Protein AF-A0A419KYU6-F1 (afdb_monomer)

Radius of gyration: 33.87 Å; Cα contacts (8 Å, |Δi|>4): 63; chains: 1; bounding box: 47×38×118 Å

Foldseek 3Di:
DDDPPDPPPPPPDPPDPPPPVVNVVVVVVVVVVVVVVVVVVVVVVLVVLLVVLVVLQVQLQVLLVVLVVCVVVVPLPPDDPVSVVVSVVSNVSSVVSNVSSVVSNVVSPPPD

Structure (mmCIF, N/CA/C/O backbone):
data_AF-A0A419KYU6-F1
#
_entry.id   AF-A0A419KYU6-F1
#
loop_
_atom_site.group_PDB
_atom_site.id
_atom_site.type_symbol
_atom_site.label_atom_id
_atom_site.label_alt_id
_atom_site.label_comp_id
_atom_site.label_asym_id
_atom_site.label_entity_id
_atom_site.label_seq_id
_atom_site.pdbx_PDB_ins_code
_atom_site.Cartn_x
_atom_site.Cartn_y
_atom_site.Cartn_z
_atom_site.occupancy
_atom_site.B_iso_or_equiv
_atom_site.auth_seq_id
_atom_site.auth_comp_id
_atom_site.auth_asym_id
_atom_site.auth_atom_id
_atom_site.pdbx_PDB_model_num
ATOM 1 N N . MET A 1 1 ? -21.701 23.442 93.998 1.00 43.03 1 MET A N 1
ATOM 2 C CA . MET A 1 1 ? -22.816 23.389 93.031 1.00 43.03 1 MET A CA 1
ATOM 3 C C . MET A 1 1 ? -22.304 24.028 91.754 1.00 43.03 1 MET A C 1
ATOM 5 O O . MET A 1 1 ? -21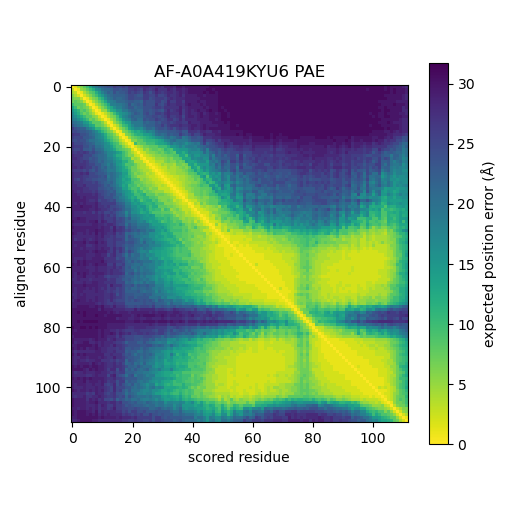.962 25.200 91.796 1.00 43.03 1 MET A O 1
ATOM 9 N N . GLY A 1 2 ? -22.121 23.244 90.695 1.00 41.09 2 GLY A N 1
ATOM 10 C CA . GLY A 1 2 ? -21.511 23.702 89.446 1.00 41.09 2 GLY A CA 1
ATOM 11 C C . GLY A 1 2 ? -20.831 22.544 88.728 1.00 41.09 2 GLY A C 1
ATOM 12 O O . GLY A 1 2 ? -19.611 22.474 88.704 1.00 41.09 2 GLY A O 1
ATOM 13 N N . GLU A 1 3 ? -21.618 21.587 88.235 1.00 40.22 3 GLU A N 1
ATOM 14 C CA . GLU A 1 3 ? -21.112 20.581 87.299 1.00 40.22 3 GLU A CA 1
ATOM 15 C C . GLU A 1 3 ? -21.060 21.216 85.908 1.00 40.22 3 GLU A C 1
ATOM 17 O O . GLU A 1 3 ? -22.094 21.510 85.305 1.00 40.22 3 GLU A O 1
ATOM 22 N N . GLU A 1 4 ? -19.849 21.455 85.412 1.00 46.66 4 GLU A N 1
ATOM 23 C CA . GLU A 1 4 ? -19.607 21.823 84.020 1.00 46.66 4 GLU A CA 1
ATOM 24 C C . GLU A 1 4 ? -19.979 20.633 83.126 1.00 46.66 4 GLU A C 1
ATOM 26 O O . GLU A 1 4 ? -19.216 19.679 82.959 1.00 46.66 4 GLU A O 1
ATOM 31 N N . ARG A 1 5 ? -21.185 20.672 82.550 1.00 46.47 5 ARG A N 1
ATOM 32 C CA . ARG A 1 5 ? -21.558 19.768 81.460 1.00 46.47 5 ARG A CA 1
ATOM 33 C C . ARG A 1 5 ? -20.716 20.122 80.241 1.00 46.47 5 ARG A C 1
ATOM 35 O O . ARG A 1 5 ? -20.973 21.117 79.571 1.00 46.47 5 ARG A O 1
ATOM 42 N N . LYS A 1 6 ? -19.722 19.287 79.949 1.00 48.22 6 LYS A N 1
ATOM 43 C CA . LYS A 1 6 ? -19.071 19.259 78.641 1.00 48.22 6 LYS A CA 1
ATOM 44 C C . LYS A 1 6 ? -20.115 18.809 77.621 1.00 48.22 6 LYS A C 1
ATOM 46 O O . LYS A 1 6 ? -20.500 17.644 77.604 1.00 48.22 6 LYS A O 1
ATOM 51 N N . GLU A 1 7 ? -20.606 19.744 76.816 1.00 45.81 7 GLU A N 1
ATOM 52 C CA . GLU A 1 7 ? -21.335 19.423 75.593 1.00 45.81 7 GLU A CA 1
ATOM 53 C C . GLU A 1 7 ? -20.370 18.694 74.654 1.00 45.81 7 GLU A C 1
ATOM 55 O O . GLU A 1 7 ? -19.518 19.295 73.999 1.00 45.81 7 GLU A O 1
ATOM 60 N N . GLU A 1 8 ? -20.465 17.368 74.626 1.00 44.00 8 GLU A N 1
ATOM 61 C CA . GLU A 1 8 ? -19.877 16.565 73.564 1.00 44.00 8 GLU A CA 1
ATOM 62 C C . GLU A 1 8 ? -20.620 16.904 72.273 1.00 44.00 8 GLU A C 1
ATOM 64 O O . GLU A 1 8 ? -21.719 16.418 72.017 1.00 44.00 8 GLU A O 1
ATOM 69 N N . ILE A 1 9 ? -20.034 17.790 71.471 1.00 46.75 9 ILE A N 1
ATOM 70 C CA . ILE A 1 9 ? -20.482 18.068 70.109 1.00 46.75 9 ILE A CA 1
ATOM 71 C C . ILE A 1 9 ? -20.345 16.750 69.333 1.00 46.75 9 ILE A C 1
ATOM 73 O O . ILE A 1 9 ? -19.214 16.290 69.137 1.00 46.75 9 ILE A O 1
ATOM 77 N N . PRO A 1 10 ? -21.439 16.112 68.876 1.00 44.62 10 PRO A N 1
ATOM 78 C CA . PRO A 1 10 ? -21.319 14.912 68.072 1.00 44.62 10 PRO A CA 1
ATOM 79 C C . PRO A 1 10 ? -20.730 15.317 66.721 1.00 44.62 10 PRO A C 1
ATOM 81 O O . PRO A 1 10 ? -21.401 15.903 65.870 1.00 44.62 10 PRO A O 1
ATOM 84 N N . VAL A 1 11 ? -19.445 15.023 66.529 1.00 48.62 11 VAL A N 1
ATOM 85 C CA . VAL A 1 11 ? -18.773 15.142 65.237 1.00 48.62 11 VAL A CA 1
ATOM 86 C C . VAL A 1 11 ? -19.401 14.105 64.309 1.00 48.62 11 VAL A C 1
ATOM 88 O O . VAL A 1 11 ? -19.035 12.929 64.304 1.00 48.62 11 VAL A O 1
ATOM 91 N N . VAL A 1 12 ? -20.399 14.538 63.540 1.00 53.41 12 VAL A N 1
ATOM 92 C CA . VAL A 1 12 ? -20.991 13.747 62.463 1.00 53.41 12 VAL A CA 1
ATOM 93 C C . VAL A 1 12 ? -19.922 13.588 61.384 1.00 53.41 12 VAL A C 1
ATOM 95 O O . VAL A 1 12 ? -19.677 14.502 60.598 1.00 53.41 12 VAL A O 1
ATOM 98 N N . LEU A 1 13 ? -19.256 12.428 61.354 1.00 54.97 13 LEU A N 1
ATOM 99 C CA . LEU A 1 13 ? -18.446 12.029 60.203 1.00 54.97 13 LEU A CA 1
ATOM 100 C C . LEU A 1 13 ? -19.319 12.131 58.943 1.00 54.97 13 LEU A C 1
ATOM 102 O O . LEU A 1 13 ? -20.457 11.650 58.980 1.00 54.97 13 LEU A O 1
ATOM 106 N N . PRO A 1 14 ? -18.822 12.710 57.832 1.00 49.75 14 PRO A N 1
ATOM 107 C CA . PRO A 1 14 ? -19.586 12.811 56.600 1.00 49.75 14 PRO A CA 1
ATOM 108 C C . PRO A 1 14 ? -19.875 11.393 56.117 1.00 49.75 14 PRO A C 1
ATOM 110 O O . PRO A 1 14 ? -19.015 10.684 55.587 1.00 49.75 14 PRO A O 1
ATOM 113 N N . GLY A 1 15 ? -21.101 10.960 56.403 1.00 44.59 15 GLY A N 1
ATOM 114 C CA . GLY A 1 15 ? -21.612 9.654 56.065 1.00 44.59 15 GLY A CA 1
ATOM 115 C C . GLY A 1 15 ? -21.428 9.435 54.577 1.00 44.59 15 GLY A C 1
ATOM 116 O O . GLY A 1 15 ? -21.811 10.275 53.761 1.00 44.59 15 GLY A O 1
ATOM 117 N N . ARG A 1 16 ? -20.822 8.293 54.241 1.00 46.69 16 ARG A N 1
ATOM 118 C CA . ARG A 1 16 ? -20.785 7.744 52.888 1.00 46.69 16 ARG A CA 1
ATOM 119 C C . ARG A 1 16 ? -22.134 8.012 52.233 1.00 46.69 16 ARG A C 1
ATOM 121 O O . ARG A 1 16 ? -23.148 7.493 52.701 1.00 46.69 16 ARG A O 1
ATOM 128 N N . ILE A 1 17 ? -22.134 8.824 51.179 1.00 49.88 17 ILE A N 1
ATOM 129 C CA . ILE A 1 17 ? 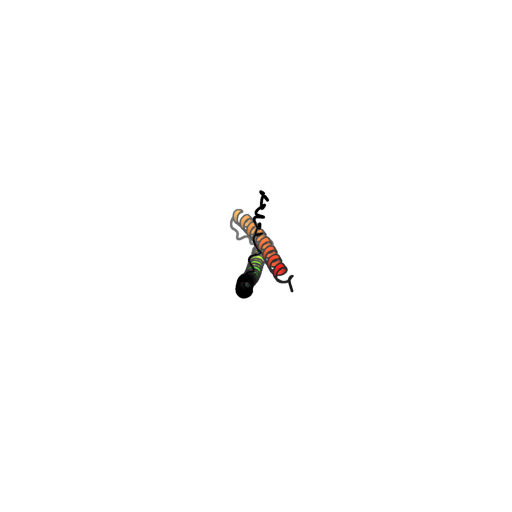-23.297 9.023 50.322 1.00 49.88 17 ILE A CA 1
ATOM 130 C C . ILE A 1 17 ? -23.666 7.625 49.826 1.00 49.88 17 ILE A C 1
ATOM 132 O O . ILE A 1 17 ? -23.008 7.082 48.941 1.00 49.88 17 ILE A O 1
ATOM 136 N N . LYS A 1 18 ? -24.668 6.998 50.453 1.00 49.94 18 LYS A N 1
ATOM 137 C CA . LYS A 1 18 ? -25.294 5.789 49.931 1.00 49.94 18 LYS A CA 1
ATOM 138 C C . LYS A 1 18 ? -26.007 6.235 48.670 1.00 49.94 18 LYS A C 1
ATOM 140 O O . LYS A 1 18 ? -27.132 6.728 48.717 1.00 49.94 18 LYS A O 1
ATOM 145 N N . VAL A 1 19 ? -25.294 6.150 47.554 1.00 52.53 19 VAL A N 1
ATOM 146 C CA . VAL A 1 19 ? -25.880 6.320 46.236 1.00 52.53 19 VAL A CA 1
ATOM 147 C C . VAL A 1 19 ? -27.009 5.287 46.156 1.00 52.53 19 VAL A C 1
ATOM 149 O O . VAL A 1 19 ? -26.757 4.109 46.413 1.00 52.53 19 VAL A O 1
ATOM 152 N N . PRO A 1 20 ? -28.264 5.698 45.902 1.00 53.84 20 PRO A N 1
ATOM 153 C CA . PRO A 1 20 ? -29.356 4.745 45.810 1.00 53.84 20 PRO A CA 1
ATOM 154 C C . PRO A 1 20 ? -29.014 3.705 44.734 1.00 53.84 20 PRO A C 1
ATOM 156 O O . PRO A 1 20 ? -28.521 4.094 43.669 1.00 53.84 20 PRO A O 1
ATOM 159 N N . PRO A 1 21 ? -29.273 2.407 44.970 1.00 59.09 21 PRO A N 1
ATOM 160 C CA . PRO A 1 21 ? -28.857 1.327 44.069 1.00 59.09 21 PRO A CA 1
ATOM 161 C C . PRO A 1 21 ? -29.397 1.498 42.636 1.00 59.09 21 PRO A C 1
ATOM 163 O O . PRO A 1 21 ? -28.786 1.034 41.674 1.00 59.09 21 PRO A O 1
ATOM 166 N N . GLU A 1 22 ? -30.496 2.240 42.462 1.00 55.78 22 GLU A N 1
ATOM 167 C CA . GLU A 1 22 ? -31.028 2.638 41.152 1.00 55.78 22 GLU A CA 1
ATOM 168 C C . GLU A 1 22 ? -30.119 3.598 40.367 1.00 55.78 22 GLU A C 1
ATOM 170 O O . GLU A 1 22 ? -30.026 3.493 39.142 1.00 55.78 22 GLU A O 1
ATOM 175 N N . ARG A 1 23 ? -29.426 4.530 41.038 1.00 56.22 23 ARG A N 1
ATOM 176 C CA . ARG A 1 23 ? -28.497 5.469 40.382 1.00 56.22 23 ARG A CA 1
ATOM 177 C C . ARG A 1 23 ? -27.186 4.791 39.981 1.00 56.22 23 ARG A C 1
ATOM 179 O O . ARG A 1 23 ? -26.603 5.172 38.968 1.00 56.22 23 ARG A O 1
ATOM 186 N N . GLU A 1 24 ? -26.745 3.773 40.721 1.00 58.88 24 GLU A N 1
ATOM 187 C CA . GLU A 1 24 ? -25.588 2.949 40.336 1.00 58.88 24 GLU A CA 1
ATOM 188 C C . GLU A 1 24 ? -25.898 2.027 39.150 1.00 58.88 24 GLU A C 1
ATOM 190 O O . GLU A 1 24 ? -25.064 1.897 38.251 1.00 58.88 24 GLU A O 1
ATOM 195 N N . ARG A 1 25 ? -27.103 1.437 39.094 1.00 60.31 25 ARG A N 1
ATOM 196 C CA . ARG A 1 25 ? -27.538 0.631 37.939 1.00 60.31 25 ARG A CA 1
ATOM 197 C C . ARG A 1 25 ? -27.623 1.453 36.657 1.00 60.31 25 ARG A C 1
ATOM 199 O O . ARG A 1 25 ? -27.040 1.040 35.661 1.00 60.31 25 ARG A O 1
ATOM 206 N N . LYS A 1 26 ? -28.237 2.642 36.698 1.00 61.84 26 LYS A N 1
ATOM 207 C CA . LYS A 1 26 ? -28.312 3.5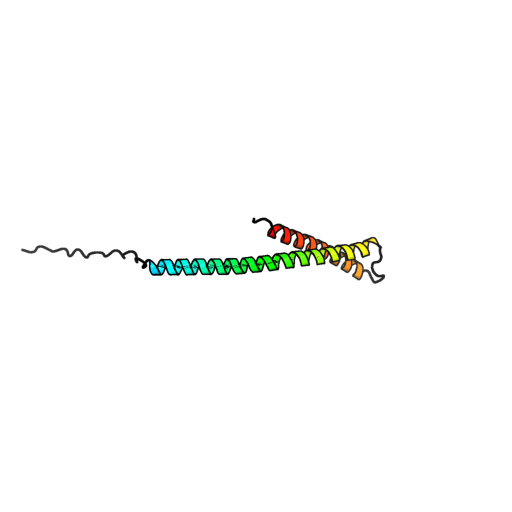34 35.525 1.00 61.84 26 LYS A CA 1
ATOM 208 C C . LYS A 1 26 ? -26.933 3.972 35.024 1.00 61.84 26 LYS A C 1
ATOM 210 O O . LYS A 1 26 ? -26.700 3.964 33.822 1.00 61.84 26 LYS A O 1
ATOM 215 N N . ARG A 1 27 ? -25.991 4.280 35.927 1.00 61.75 27 ARG A N 1
ATOM 216 C CA . ARG A 1 27 ? -24.602 4.593 35.539 1.00 61.75 27 ARG A CA 1
ATOM 217 C C . ARG A 1 27 ? -23.884 3.407 34.900 1.00 61.75 27 ARG A C 1
ATOM 219 O O . ARG A 1 27 ? -23.163 3.603 33.927 1.00 61.75 27 ARG A O 1
ATOM 226 N N . ARG A 1 28 ? -24.074 2.191 35.425 1.00 61.97 28 ARG A N 1
ATOM 227 C CA . ARG A 1 28 ? -23.517 0.976 34.808 1.00 61.97 28 ARG A CA 1
ATOM 228 C C . ARG A 1 28 ? -24.120 0.714 33.434 1.00 61.97 28 ARG A C 1
ATOM 230 O O . ARG A 1 28 ? -23.378 0.387 32.518 1.00 61.97 28 ARG A O 1
ATOM 237 N N . GLU A 1 29 ? -25.430 0.871 33.280 1.00 64.50 29 GLU A N 1
ATOM 238 C CA . GLU A 1 29 ? -26.107 0.712 31.989 1.00 64.50 29 GLU A CA 1
ATOM 239 C C . GLU A 1 29 ? -25.628 1.751 30.967 1.00 64.50 29 GLU A C 1
ATOM 241 O O . GLU A 1 29 ? -25.324 1.384 29.834 1.00 64.50 29 GLU A O 1
ATOM 246 N N . GLU A 1 30 ? -25.456 3.017 31.363 1.00 63.25 30 GLU A N 1
ATOM 247 C CA . GLU A 1 30 ? -24.874 4.061 30.504 1.00 63.25 30 GLU A CA 1
ATOM 248 C C . GLU A 1 30 ? -23.407 3.789 30.135 1.00 63.25 30 GLU A C 1
ATOM 250 O O . GLU A 1 30 ? -23.009 4.015 28.990 1.00 63.25 30 GLU A O 1
ATOM 255 N N . GLU A 1 31 ? -22.588 3.280 31.062 1.00 64.81 31 GLU A N 1
ATOM 256 C CA . GLU A 1 31 ? -21.207 2.875 30.765 1.00 64.81 31 GLU A CA 1
ATOM 257 C C . GLU A 1 31 ? -21.139 1.682 29.811 1.00 64.81 31 GLU A C 1
ATOM 259 O O . GLU A 1 31 ? -20.281 1.659 28.925 1.00 64.81 31 GLU A O 1
ATOM 264 N N . VAL A 1 32 ? -22.023 0.696 29.978 1.00 68.56 32 VAL A N 1
ATOM 265 C CA . VAL A 1 32 ? -22.114 -0.467 29.087 1.00 68.56 32 VAL A CA 1
ATOM 266 C C . VAL A 1 32 ? -22.553 -0.019 27.696 1.00 68.56 32 VAL A C 1
ATOM 268 O O . VAL A 1 32 ? -21.877 -0.361 26.727 1.00 68.56 32 VAL A O 1
ATOM 271 N N . ARG A 1 33 ? -23.572 0.845 27.596 1.00 62.88 33 ARG A N 1
ATOM 272 C CA . ARG A 1 33 ? -24.008 1.437 26.322 1.00 62.88 33 ARG A CA 1
ATOM 273 C C . ARG A 1 33 ? -22.894 2.223 25.635 1.00 62.88 33 ARG A C 1
ATOM 275 O O . ARG A 1 33 ? -22.626 1.995 24.461 1.00 62.88 33 ARG A O 1
ATOM 282 N N . ARG A 1 34 ? -22.168 3.082 26.363 1.00 63.31 34 ARG A N 1
ATOM 283 C CA . ARG A 1 34 ? -21.011 3.810 25.803 1.00 63.31 34 ARG A CA 1
ATOM 284 C C . ARG A 1 34 ? -19.886 2.875 25.360 1.00 63.31 34 ARG A C 1
ATOM 286 O O . ARG A 1 34 ? -19.191 3.174 24.387 1.00 63.31 34 ARG A O 1
ATOM 293 N N . LYS A 1 35 ? -19.658 1.767 26.071 1.00 64.25 35 LYS A N 1
ATOM 294 C CA . LYS A 1 35 ? -18.669 0.750 25.679 1.00 64.25 35 LYS A CA 1
ATOM 295 C C . LYS A 1 35 ? -19.116 -0.024 24.438 1.00 64.25 35 LYS A C 1
ATOM 297 O O . LYS A 1 35 ? -18.270 -0.306 23.591 1.00 64.25 35 LYS A O 1
ATOM 302 N N . GLU A 1 36 ? -20.402 -0.328 24.302 1.00 63.06 36 GLU A N 1
ATOM 303 C CA . GLU A 1 36 ? -20.974 -0.946 23.101 1.00 63.06 36 GLU A CA 1
ATOM 304 C C . GLU A 1 36 ? -20.925 -0.016 21.891 1.00 63.06 36 GLU A C 1
ATOM 306 O O . GLU A 1 36 ? -20.474 -0.444 20.832 1.00 63.06 36 GLU A O 1
ATOM 311 N N . GLU A 1 37 ? -21.273 1.262 22.047 1.00 62.88 37 GLU A N 1
ATOM 312 C CA . GLU A 1 37 ? -21.141 2.264 20.982 1.00 62.88 37 GLU A CA 1
ATOM 313 C C . GLU A 1 37 ? -19.681 2.403 20.534 1.00 62.88 37 GLU A C 1
ATOM 315 O O . GLU A 1 37 ? -19.386 2.346 19.339 1.00 62.88 37 GLU A O 1
ATOM 320 N N . ARG A 1 38 ? -18.731 2.478 21.480 1.00 61.28 38 ARG A N 1
ATOM 321 C CA . ARG A 1 38 ? -17.292 2.477 21.159 1.00 61.28 38 ARG A CA 1
ATOM 322 C C . ARG A 1 38 ? -16.862 1.197 20.444 1.00 61.28 38 ARG A C 1
ATOM 324 O O . ARG A 1 38 ? -16.103 1.277 19.482 1.00 61.28 38 ARG A O 1
ATOM 331 N N . ARG A 1 39 ? -17.348 0.025 20.867 1.00 61.31 39 ARG A N 1
ATOM 332 C CA . ARG A 1 39 ? -17.089 -1.249 20.174 1.00 61.31 39 ARG A CA 1
ATOM 333 C C . ARG A 1 39 ? -17.674 -1.263 18.764 1.00 61.31 39 ARG A C 1
ATOM 335 O O . ARG A 1 39 ? -17.013 -1.773 17.865 1.00 61.31 39 ARG A O 1
ATOM 342 N N . GLY A 1 40 ? -18.858 -0.691 18.560 1.00 63.19 40 GLY A N 1
ATOM 343 C CA . GLY A 1 40 ? -19.488 -0.554 17.247 1.00 63.19 40 GLY A CA 1
ATOM 344 C C . GLY A 1 40 ? -18.652 0.301 16.296 1.00 63.19 40 GLY A C 1
ATOM 345 O O . GLY A 1 40 ? -18.368 -0.127 15.178 1.00 63.19 40 GLY A O 1
ATOM 346 N N . VAL A 1 41 ? -18.162 1.451 16.769 1.00 62.38 41 VAL A N 1
ATOM 347 C CA . VAL A 1 41 ? -17.282 2.339 15.988 1.00 62.38 41 VAL A CA 1
ATOM 348 C C . VAL A 1 41 ? -15.945 1.665 15.668 1.00 62.38 41 VAL A C 1
ATOM 350 O O . VAL A 1 41 ? -15.488 1.729 14.530 1.00 62.38 41 VAL A O 1
ATOM 353 N N . ILE A 1 42 ? -15.338 0.955 16.626 1.00 62.41 42 ILE A N 1
ATOM 354 C CA . ILE A 1 42 ? -14.090 0.204 16.398 1.00 62.41 42 ILE A CA 1
ATOM 355 C C . ILE A 1 42 ? -14.303 -0.918 15.373 1.00 62.41 42 ILE A C 1
ATOM 357 O O . ILE A 1 42 ? -13.446 -1.147 14.523 1.00 62.41 42 ILE A O 1
ATOM 361 N N . ARG A 1 43 ? -15.450 -1.603 15.413 1.00 62.25 43 ARG A N 1
ATOM 362 C CA . ARG A 1 43 ? -15.774 -2.689 14.478 1.00 62.25 43 ARG A CA 1
ATOM 363 C C . ARG A 1 43 ? -16.020 -2.165 13.058 1.00 62.25 43 ARG A C 1
ATOM 365 O O . ARG A 1 43 ? -15.522 -2.756 12.105 1.00 62.25 43 ARG A O 1
ATOM 372 N N . ALA A 1 44 ? -16.703 -1.028 12.919 1.00 62.06 44 ALA A N 1
ATOM 373 C CA . ALA A 1 44 ? -16.864 -0.347 11.633 1.00 62.06 44 ALA A CA 1
ATOM 374 C C . ALA A 1 44 ? -15.517 0.154 11.081 1.00 62.06 44 ALA A C 1
ATOM 376 O O . ALA A 1 44 ? -15.209 -0.062 9.910 1.00 62.06 44 ALA A O 1
ATOM 377 N N . ALA A 1 45 ? -14.675 0.741 11.937 1.00 63.19 45 ALA A N 1
ATOM 378 C CA . ALA A 1 45 ? -13.329 1.171 11.566 1.00 63.19 45 ALA A CA 1
ATOM 379 C C . ALA A 1 45 ? -12.433 -0.007 11.139 1.00 63.19 45 ALA A C 1
ATOM 381 O O . ALA A 1 45 ? -11.661 0.136 10.193 1.00 63.19 45 ALA A O 1
ATOM 382 N N . ARG A 1 46 ? -12.570 -1.186 11.769 1.00 63.53 46 ARG A N 1
ATOM 383 C CA . ARG A 1 46 ? -11.882 -2.419 11.340 1.00 63.53 46 ARG A CA 1
ATOM 384 C C . ARG A 1 46 ? -12.303 -2.848 9.933 1.00 63.53 46 ARG A C 1
ATOM 386 O O . ARG A 1 46 ? -11.431 -3.108 9.114 1.00 63.53 46 ARG A O 1
ATOM 393 N N . GLY A 1 47 ? -13.603 -2.869 9.631 1.00 66.31 47 GLY A N 1
ATOM 394 C CA . GLY A 1 47 ? -14.096 -3.240 8.296 1.00 66.31 47 GLY A CA 1
ATOM 395 C C . GLY A 1 47 ? -13.574 -2.314 7.193 1.00 66.31 47 GLY A C 1
ATOM 396 O O . GLY A 1 47 ? -13.091 -2.780 6.163 1.00 66.31 47 GLY A O 1
ATOM 397 N N . VAL A 1 48 ? -13.582 -1.001 7.444 1.00 73.06 48 VAL A N 1
ATOM 398 C CA . VAL A 1 48 ? -12.999 -0.007 6.526 1.00 73.06 48 VAL A CA 1
ATOM 399 C C . VAL A 1 48 ? -11.483 -0.197 6.394 1.00 73.06 48 VAL A C 1
ATOM 401 O O . VAL A 1 48 ? -10.952 -0.118 5.288 1.00 73.06 48 VAL A O 1
ATOM 404 N N . GLY A 1 49 ? -10.792 -0.510 7.493 1.00 75.62 49 GLY A N 1
ATOM 405 C CA . GLY A 1 49 ? -9.355 -0.789 7.506 1.00 75.62 49 GLY A CA 1
ATOM 406 C C . GLY A 1 49 ? -8.949 -1.988 6.644 1.00 75.62 49 GLY A C 1
ATOM 407 O O . GLY A 1 49 ? -7.954 -1.893 5.931 1.00 75.62 49 GLY A O 1
ATOM 408 N N . VAL A 1 50 ? -9.732 -3.072 6.649 1.00 79.00 50 VAL A N 1
ATOM 409 C CA . VAL A 1 50 ? -9.478 -4.274 5.825 1.00 79.00 50 VAL A CA 1
ATOM 410 C C . VAL A 1 50 ? -9.686 -3.997 4.333 1.00 79.00 50 VAL A C 1
ATOM 412 O O . VAL A 1 50 ? -8.900 -4.428 3.493 1.00 79.00 50 VAL A O 1
ATOM 415 N N . VAL A 1 51 ? -10.727 -3.243 3.976 1.00 82.12 51 VAL A N 1
ATOM 416 C CA . VAL A 1 51 ? -10.968 -2.876 2.570 1.00 82.12 51 VAL A CA 1
ATOM 417 C C . VAL A 1 51 ? -9.872 -1.936 2.066 1.00 82.12 51 VAL A C 1
ATOM 419 O O . VAL A 1 51 ? -9.344 -2.126 0.970 1.00 82.12 51 VAL A O 1
ATOM 422 N N . LEU A 1 52 ? -9.490 -0.946 2.878 1.00 83.56 52 LEU A N 1
ATOM 423 C CA . LEU A 1 52 ? -8.404 -0.029 2.541 1.00 83.56 52 LEU A CA 1
ATOM 424 C C . LEU A 1 52 ? -7.062 -0.754 2.433 1.00 83.56 52 LEU A C 1
ATOM 426 O O . LEU A 1 52 ? -6.306 -0.453 1.513 1.00 83.56 52 LEU A O 1
ATOM 430 N N . SER A 1 53 ? -6.762 -1.712 3.313 1.00 85.81 53 SER A N 1
ATOM 431 C CA . SER A 1 53 ? -5.514 -2.480 3.243 1.00 85.81 53 SER A CA 1
ATOM 432 C C . SER A 1 53 ? -5.437 -3.328 1.976 1.00 85.81 53 SER A C 1
ATOM 434 O O . SER A 1 53 ? -4.424 -3.274 1.277 1.00 85.81 53 SER A O 1
ATOM 436 N N . GLY A 1 54 ? -6.527 -4.011 1.613 1.00 86.81 54 GLY A N 1
ATOM 437 C CA . GLY A 1 54 ? -6.620 -4.768 0.364 1.00 86.81 54 GLY A CA 1
ATOM 438 C C . GLY A 1 54 ? -6.475 -3.883 -0.880 1.00 86.81 54 GLY A C 1
ATOM 439 O O . GLY A 1 54 ? -5.752 -4.236 -1.815 1.00 86.81 54 GLY A O 1
ATOM 440 N N . LEU A 1 55 ? -7.094 -2.697 -0.881 1.00 88.88 55 LEU A N 1
ATOM 441 C CA . LEU A 1 55 ? -6.959 -1.732 -1.977 1.00 88.88 55 LEU A CA 1
ATOM 442 C C . LEU A 1 55 ? -5.512 -1.229 -2.102 1.00 88.88 55 LEU A C 1
ATOM 444 O O . LEU A 1 55 ? -4.943 -1.230 -3.190 1.00 88.88 55 LEU A O 1
ATOM 448 N N . THR A 1 56 ? -4.912 -0.848 -0.974 1.00 89.69 56 THR A N 1
ATOM 449 C CA . THR A 1 56 ? -3.531 -0.351 -0.869 1.00 89.69 56 THR A CA 1
ATOM 450 C C . THR A 1 56 ? -2.534 -1.391 -1.383 1.00 89.69 56 THR A C 1
ATOM 452 O O . THR A 1 56 ? -1.654 -1.069 -2.182 1.00 89.69 56 THR A O 1
ATOM 455 N N . PHE A 1 57 ? -2.730 -2.655 -0.998 1.00 92.44 57 PHE A N 1
ATOM 456 C CA . PHE A 1 57 ? -1.949 -3.785 -1.488 1.00 92.44 57 PHE A CA 1
ATOM 457 C C . PHE A 1 57 ? -2.095 -3.966 -3.002 1.00 92.44 57 PHE A C 1
ATOM 459 O O . PHE A 1 57 ? -1.095 -4.038 -3.710 1.00 92.44 57 PHE A O 1
ATOM 466 N N . THR A 1 58 ? -3.330 -3.994 -3.509 1.00 92.62 58 THR A N 1
ATOM 467 C CA . THR A 1 58 ? -3.605 -4.241 -4.934 1.00 92.62 58 THR A CA 1
ATOM 468 C C . THR A 1 58 ? -3.014 -3.141 -5.817 1.00 92.62 58 THR A C 1
ATOM 470 O O . THR A 1 58 ? -2.372 -3.429 -6.826 1.00 92.62 58 THR A O 1
ATOM 473 N N . VAL A 1 59 ? -3.181 -1.877 -5.417 1.00 93.88 59 VAL A N 1
ATOM 474 C CA . VAL A 1 59 ? -2.599 -0.721 -6.115 1.00 93.88 59 VAL A CA 1
ATOM 475 C C . VAL A 1 59 ? -1.071 -0.757 -6.052 1.00 93.88 59 VAL A C 1
ATOM 477 O O . VAL A 1 59 ? -0.414 -0.516 -7.064 1.00 93.88 59 VAL A O 1
ATOM 480 N N . GLY A 1 60 ? -0.501 -1.087 -4.889 1.00 93.94 60 GLY A N 1
ATOM 481 C CA . GLY A 1 60 ? 0.941 -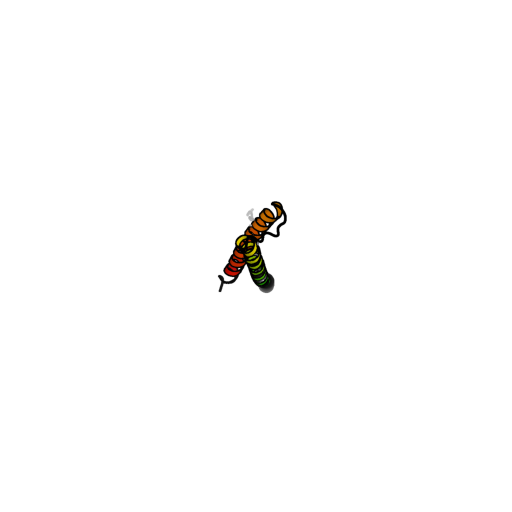1.269 -4.726 1.00 93.94 60 GLY A CA 1
ATOM 482 C C . GLY A 1 60 ? 1.505 -2.329 -5.661 1.00 93.94 60 GLY A C 1
ATOM 483 O O . GLY A 1 60 ? 2.456 -2.062 -6.393 1.00 93.94 60 GLY A O 1
ATOM 484 N N . LEU A 1 61 ? 0.874 -3.501 -5.689 1.00 95.06 61 LEU A N 1
ATOM 485 C CA . LEU A 1 61 ? 1.299 -4.618 -6.520 1.00 95.06 61 LEU A CA 1
ATOM 486 C C . LEU A 1 61 ? 1.221 -4.263 -8.008 1.00 95.06 61 LEU A C 1
ATOM 488 O O . LEU A 1 61 ? 2.157 -4.545 -8.754 1.00 95.06 61 LEU A O 1
ATOM 492 N N . LEU A 1 62 ? 0.146 -3.594 -8.435 1.00 94.81 62 LEU A N 1
ATOM 493 C CA . LEU A 1 62 ? -0.002 -3.128 -9.812 1.00 94.81 62 LEU A CA 1
ATOM 494 C C . LEU A 1 62 ? 1.125 -2.160 -10.202 1.00 94.81 62 LEU A C 1
ATOM 496 O O . LEU A 1 62 ? 1.722 -2.323 -11.263 1.00 94.81 62 LEU A O 1
ATOM 500 N N . LEU A 1 63 ? 1.446 -1.191 -9.337 1.00 93.19 63 LEU A N 1
ATOM 501 C CA . LEU A 1 63 ? 2.554 -0.255 -9.554 1.00 93.19 63 LEU A CA 1
ATOM 502 C C . LEU A 1 63 ? 3.887 -0.991 -9.704 1.00 93.19 63 LEU A C 1
ATOM 504 O O . LEU A 1 63 ? 4.628 -0.714 -10.642 1.00 93.19 63 LEU A O 1
ATOM 508 N N . VAL A 1 64 ? 4.166 -1.965 -8.833 1.00 94.50 64 VAL A N 1
ATOM 509 C CA . VAL A 1 64 ? 5.399 -2.762 -8.911 1.00 94.50 64 VAL A CA 1
ATOM 510 C C . VAL A 1 64 ? 5.481 -3.537 -10.220 1.00 94.50 64 VAL A C 1
ATOM 512 O O . VAL A 1 64 ? 6.521 -3.517 -10.875 1.00 94.50 64 VAL A O 1
ATOM 515 N N . LEU A 1 65 ? 4.394 -4.197 -10.622 1.00 93.19 65 LEU A N 1
ATOM 516 C CA . LEU A 1 65 ? 4.361 -4.994 -11.846 1.00 93.19 65 LEU A CA 1
ATOM 517 C C . LEU A 1 65 ? 4.527 -4.125 -13.094 1.00 93.19 65 LEU A C 1
ATOM 519 O O . LEU A 1 65 ? 5.325 -4.459 -13.966 1.00 93.19 65 LEU A O 1
ATOM 523 N N . VAL A 1 66 ? 3.812 -3.001 -13.170 1.00 89.88 66 VAL A N 1
ATOM 524 C CA . VAL A 1 66 ? 3.872 -2.086 -14.317 1.00 89.88 66 VAL A CA 1
ATOM 525 C C . VAL A 1 66 ? 5.247 -1.424 -14.405 1.00 89.88 66 VAL A C 1
ATOM 527 O O . VAL A 1 66 ? 5.894 -1.501 -15.450 1.00 89.88 66 VAL A O 1
ATOM 530 N N . SER A 1 67 ? 5.741 -0.834 -13.314 1.00 88.81 67 SER A N 1
ATOM 531 C CA . SER A 1 67 ? 7.060 -0.192 -13.299 1.00 88.81 67 SER A CA 1
ATOM 532 C C . SER A 1 67 ? 8.191 -1.190 -13.531 1.00 88.81 67 SER A C 1
ATOM 534 O O . SER A 1 67 ? 9.096 -0.920 -14.322 1.00 88.81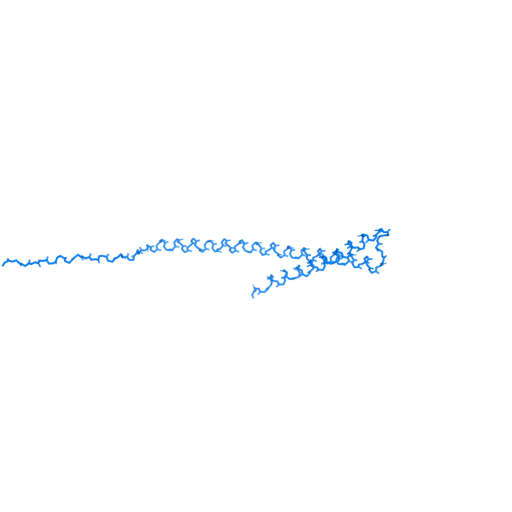 67 SER A O 1
ATOM 536 N N . GLY A 1 68 ? 8.118 -2.367 -12.903 1.00 88.31 68 GLY A N 1
ATOM 537 C CA . GLY A 1 68 ? 9.081 -3.450 -13.092 1.00 88.31 68 GLY A CA 1
ATOM 538 C C . GLY A 1 68 ? 9.097 -3.974 -14.527 1.00 88.31 68 GLY A C 1
ATOM 539 O O . GLY A 1 68 ? 10.172 -4.190 -15.081 1.00 88.31 68 GLY A O 1
ATOM 540 N N . TYR A 1 69 ? 7.931 -4.101 -15.165 1.00 88.00 69 TYR A N 1
ATOM 541 C CA . TYR A 1 69 ? 7.830 -4.470 -16.577 1.00 88.00 69 TYR A CA 1
ATOM 542 C C . TYR A 1 69 ? 8.521 -3.446 -17.487 1.00 88.00 69 TYR A C 1
ATOM 544 O O . TYR A 1 69 ? 9.288 -3.835 -18.371 1.00 88.00 69 TYR A O 1
ATOM 552 N N . PHE A 1 70 ? 8.302 -2.149 -17.254 1.00 84.88 70 PHE A N 1
ATOM 553 C CA . PHE A 1 70 ? 8.955 -1.087 -18.024 1.00 84.88 70 PHE A CA 1
ATOM 554 C C . PHE A 1 70 ? 10.480 -1.085 -17.853 1.00 84.88 70 PHE A C 1
ATOM 556 O O . PHE A 1 70 ? 11.196 -0.952 -18.844 1.00 84.88 70 PHE A O 1
ATOM 563 N N . ILE A 1 71 ? 10.976 -1.299 -16.628 1.00 82.94 71 ILE A N 1
ATOM 564 C CA . ILE A 1 71 ? 12.418 -1.416 -16.350 1.00 82.94 71 ILE A CA 1
ATOM 565 C C . ILE A 1 71 ? 13.000 -2.651 -17.045 1.00 82.94 71 ILE A C 1
ATOM 567 O O . ILE A 1 71 ? 14.023 -2.561 -17.716 1.00 82.94 71 ILE A O 1
ATOM 571 N N . TYR A 1 72 ? 12.339 -3.803 -16.914 1.00 83.38 72 TYR A N 1
ATOM 572 C CA . TYR A 1 72 ? 12.831 -5.071 -17.450 1.00 83.38 72 TYR A CA 1
ATOM 573 C C . TYR A 1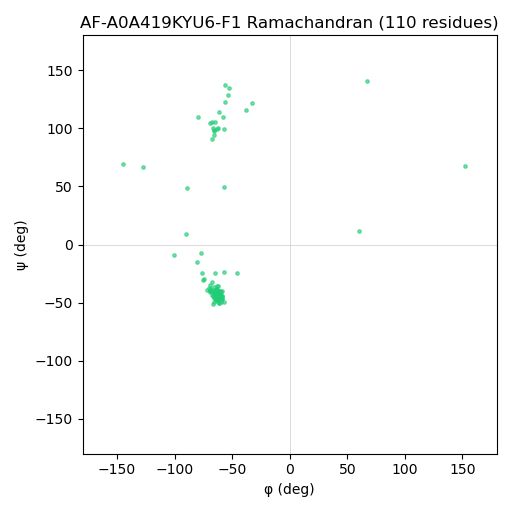 72 ? 12.884 -5.089 -18.979 1.00 83.38 72 TYR A C 1
ATOM 575 O O . TYR A 1 72 ? 13.847 -5.571 -19.569 1.00 83.38 72 TYR A O 1
ATOM 583 N N . THR A 1 73 ? 11.851 -4.558 -19.632 1.00 83.38 73 THR A N 1
ATOM 584 C CA . THR A 1 73 ? 11.786 -4.528 -21.099 1.00 83.38 73 THR A CA 1
ATOM 585 C C . THR A 1 73 ? 12.668 -3.447 -21.718 1.00 83.38 73 THR A C 1
ATOM 587 O O . THR A 1 73 ? 12.763 -3.392 -22.944 1.00 83.38 73 THR A O 1
ATOM 590 N N . GLY A 1 74 ? 13.278 -2.571 -20.909 1.00 72.81 74 GLY A N 1
ATOM 591 C CA . GLY A 1 74 ? 14.028 -1.411 -21.396 1.00 72.81 74 GLY A CA 1
ATOM 592 C C . GLY A 1 74 ? 13.170 -0.453 -22.225 1.00 72.81 74 GLY A C 1
ATOM 593 O O . GLY A 1 74 ? 13.694 0.441 -22.876 1.00 72.81 74 GLY A O 1
ATOM 594 N N . ARG A 1 75 ? 11.842 -0.641 -22.215 1.00 66.75 75 ARG A N 1
ATOM 595 C CA . ARG A 1 75 ? 10.870 0.263 -22.820 1.00 66.75 75 ARG A CA 1
ATOM 596 C C . ARG A 1 75 ? 10.460 1.300 -21.800 1.00 66.75 75 ARG A C 1
ATOM 598 O O . ARG A 1 75 ? 9.269 1.555 -21.621 1.00 66.75 75 ARG A O 1
ATOM 605 N N . THR A 1 76 ? 11.428 1.914 -21.132 1.00 62.91 76 THR A N 1
ATOM 606 C CA . THR A 1 76 ? 11.160 3.253 -20.639 1.00 62.91 76 THR A CA 1
ATOM 607 C C . THR A 1 76 ? 10.813 4.025 -21.901 1.00 62.91 76 THR A C 1
ATOM 609 O O . THR A 1 76 ? 11.585 4.076 -22.853 1.00 62.91 76 THR A O 1
ATOM 612 N N . LEU A 1 77 ? 9.527 4.381 -22.008 1.00 54.22 77 LEU A N 1
ATOM 613 C CA . LEU A 1 77 ? 8.987 5.235 -23.057 1.00 54.22 77 LEU A CA 1
ATOM 614 C C . LEU A 1 77 ? 10.091 6.227 -23.413 1.00 54.22 77 LEU A C 1
ATOM 616 O O . LEU A 1 77 ? 10.579 6.851 -22.480 1.00 54.22 77 LEU A O 1
ATOM 620 N N . ASP A 1 78 ? 10.516 6.248 -24.679 1.00 56.16 78 ASP A N 1
ATOM 621 C CA . ASP A 1 78 ? 11.721 6.865 -25.282 1.00 56.16 78 ASP A CA 1
ATOM 622 C C . ASP A 1 78 ? 11.831 8.393 -25.018 1.00 56.16 78 ASP A C 1
ATOM 624 O O . ASP A 1 78 ? 11.916 9.239 -25.904 1.00 56.16 78 ASP A O 1
ATOM 628 N N . LEU A 1 79 ? 11.678 8.782 -23.760 1.00 55.41 79 LEU A N 1
ATOM 629 C CA . LEU A 1 79 ? 11.108 10.031 -23.281 1.00 55.41 79 LEU A CA 1
ATOM 630 C C . LEU A 1 79 ? 11.878 10.439 -22.024 1.00 55.41 79 LEU A C 1
ATOM 632 O O . LEU A 1 79 ? 11.319 10.516 -20.940 1.00 55.41 79 LEU A O 1
ATOM 636 N N . THR A 1 80 ? 13.145 10.819 -22.222 1.00 60.12 80 THR A N 1
ATOM 637 C CA . THR A 1 80 ? 13.944 11.663 -21.306 1.00 60.12 80 THR A CA 1
ATOM 638 C C . THR A 1 80 ? 14.309 11.035 -19.945 1.00 60.12 80 THR A C 1
ATOM 640 O O . THR A 1 80 ? 13.468 10.468 -19.259 1.00 60.12 80 THR A O 1
ATOM 643 N N . A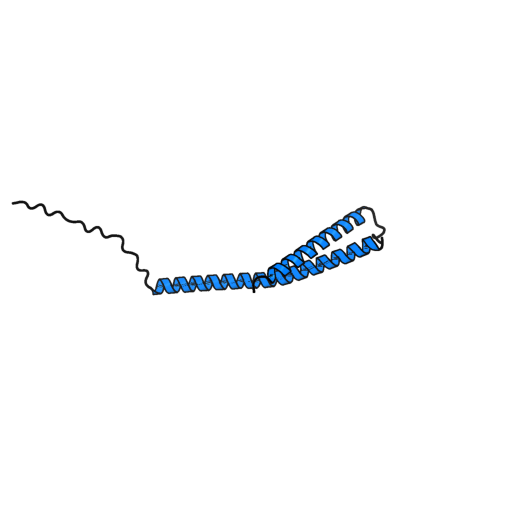SP A 1 81 ? 15.534 11.282 -19.459 1.00 66.12 81 ASP A N 1
ATOM 644 C CA . ASP A 1 81 ? 16.054 10.857 -18.133 1.00 66.12 81 ASP A CA 1
ATOM 645 C C . ASP A 1 81 ? 15.098 11.087 -16.940 1.00 66.12 81 ASP A C 1
ATOM 647 O O . ASP A 1 81 ? 15.173 10.425 -15.904 1.00 66.12 81 ASP A O 1
ATOM 651 N N . ARG A 1 82 ? 14.169 12.047 -17.053 1.00 68.38 82 ARG A N 1
ATOM 652 C CA . ARG A 1 82 ? 13.170 12.337 -16.016 1.00 68.38 82 ARG A CA 1
ATOM 653 C C . ARG A 1 82 ? 12.146 11.216 -15.834 1.00 68.38 82 ARG A C 1
ATOM 655 O O . ARG A 1 82 ? 11.667 11.045 -14.714 1.00 68.38 82 ARG A O 1
ATOM 662 N N . MET A 1 83 ? 11.793 10.483 -16.891 1.00 70.50 83 MET A N 1
ATOM 663 C CA . MET A 1 83 ? 10.816 9.392 -16.804 1.00 70.50 83 MET A CA 1
ATOM 664 C C . MET A 1 83 ? 11.401 8.148 -16.135 1.00 70.50 83 MET A C 1
ATOM 666 O O . MET A 1 83 ? 10.674 7.467 -15.415 1.00 70.50 83 MET A O 1
ATOM 670 N N . ASP A 1 84 ? 12.707 7.910 -16.264 1.00 76.44 84 ASP A N 1
ATOM 671 C CA . ASP A 1 84 ? 13.399 6.831 -15.548 1.00 76.44 84 ASP A CA 1
ATOM 672 C C . ASP A 1 84 ? 13.358 7.055 -14.035 1.00 76.44 84 ASP A C 1
ATOM 674 O O . ASP A 1 84 ? 12.970 6.170 -13.272 1.00 76.44 84 ASP A O 1
ATOM 678 N N . LEU A 1 85 ? 13.662 8.280 -13.598 1.00 82.44 85 LEU A N 1
ATOM 679 C CA . LEU A 1 85 ? 13.576 8.688 -12.193 1.00 82.44 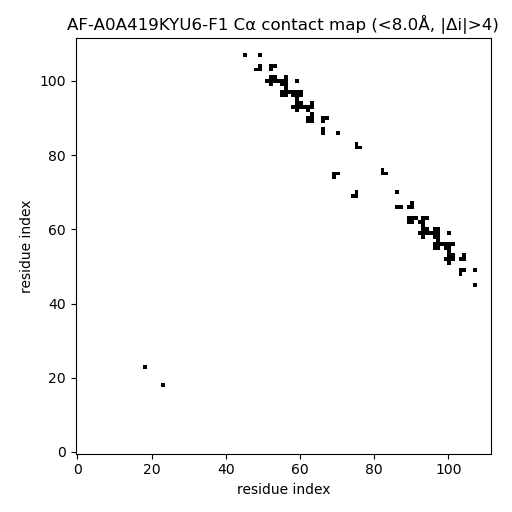85 LEU A CA 1
ATOM 680 C C . LEU A 1 85 ? 12.149 8.549 -11.641 1.00 82.44 85 LEU A C 1
ATOM 682 O O . LEU A 1 85 ? 11.952 8.077 -10.520 1.00 82.44 85 LEU A O 1
ATOM 686 N N . LEU A 1 86 ? 11.151 8.924 -12.444 1.00 84.94 86 LEU A N 1
ATOM 687 C CA . LEU A 1 86 ? 9.739 8.812 -12.086 1.00 84.94 86 LEU A CA 1
ATOM 688 C C . LEU A 1 86 ? 9.313 7.341 -11.982 1.00 84.94 86 LEU A C 1
ATOM 690 O O . LEU A 1 86 ? 8.619 6.969 -11.039 1.00 84.94 86 LEU A O 1
ATOM 694 N N . ASN A 1 87 ? 9.782 6.483 -12.888 1.00 85.94 87 ASN A N 1
ATOM 695 C CA . ASN A 1 87 ? 9.477 5.057 -12.867 1.00 85.94 87 ASN A CA 1
ATOM 696 C C . ASN A 1 87 ? 10.131 4.337 -11.674 1.00 85.94 87 ASN A C 1
ATOM 698 O O . ASN A 1 87 ? 9.492 3.503 -11.033 1.00 85.94 87 ASN A O 1
ATOM 702 N N . ILE A 1 88 ? 11.365 4.706 -11.313 1.00 87.12 88 ILE A N 1
ATOM 703 C CA . ILE A 1 88 ? 12.032 4.219 -10.093 1.00 87.12 88 ILE A CA 1
ATOM 704 C C . ILE A 1 88 ? 11.263 4.666 -8.843 1.00 87.12 88 ILE A C 1
ATOM 706 O O . ILE A 1 88 ? 11.053 3.869 -7.925 1.00 87.12 88 ILE A O 1
ATOM 710 N N . LEU A 1 89 ? 10.800 5.919 -8.807 1.00 90.12 89 LEU A N 1
ATOM 711 C CA . LEU A 1 89 ? 9.994 6.429 -7.699 1.00 90.12 89 LEU A CA 1
ATOM 712 C C . LEU A 1 89 ? 8.655 5.686 -7.581 1.00 90.12 89 LEU A C 1
ATOM 714 O O . LEU A 1 89 ? 8.257 5.327 -6.473 1.00 90.12 89 LEU A O 1
ATOM 718 N N . LEU A 1 90 ? 7.979 5.420 -8.703 1.00 90.75 90 LEU A N 1
ATOM 719 C CA . LEU A 1 90 ? 6.736 4.642 -8.734 1.00 90.75 90 LEU A CA 1
ATOM 720 C C . LEU A 1 90 ? 6.958 3.200 -8.279 1.00 90.75 90 LEU A C 1
ATOM 722 O O . LEU A 1 90 ? 6.149 2.688 -7.506 1.00 90.75 90 LEU A O 1
ATOM 726 N N . LEU A 1 91 ? 8.064 2.573 -8.686 1.00 91.62 91 LEU A N 1
ATOM 727 C CA . LEU A 1 91 ? 8.445 1.245 -8.211 1.00 91.62 91 LEU A CA 1
ATOM 728 C C . LEU A 1 91 ? 8.629 1.247 -6.689 1.00 91.62 91 LEU A C 1
ATOM 730 O O . LEU A 1 91 ? 8.058 0.406 -5.997 1.00 91.62 91 LEU A O 1
ATOM 734 N N . PHE A 1 92 ? 9.386 2.211 -6.160 1.00 93.12 92 PHE A N 1
ATOM 735 C CA . PHE A 1 92 ? 9.624 2.334 -4.723 1.00 93.12 92 PHE A CA 1
ATOM 736 C C . PHE A 1 92 ? 8.321 2.559 -3.948 1.00 93.12 92 PHE A C 1
ATOM 738 O O . PHE A 1 92 ? 8.061 1.885 -2.948 1.00 93.12 92 PHE A O 1
ATOM 745 N N . LEU A 1 93 ? 7.465 3.456 -4.442 1.00 93.88 93 LEU A N 1
ATOM 746 C CA . LEU A 1 93 ? 6.158 3.715 -3.851 1.00 93.88 93 LEU A CA 1
ATOM 747 C C . LEU A 1 93 ? 5.271 2.466 -3.897 1.00 93.88 93 LEU A C 1
ATOM 749 O O . LEU A 1 93 ? 4.631 2.141 -2.901 1.00 93.88 93 LEU A O 1
ATOM 753 N N . GLY A 1 94 ? 5.272 1.734 -5.013 1.00 93.44 94 GLY A N 1
ATOM 754 C CA . GLY A 1 94 ? 4.552 0.474 -5.169 1.00 93.44 94 GLY A CA 1
ATOM 755 C C . GLY A 1 94 ? 4.991 -0.577 -4.150 1.00 93.44 94 GLY A C 1
ATOM 756 O O . GLY A 1 94 ? 4.143 -1.205 -3.511 1.00 93.44 94 GLY A O 1
ATOM 757 N N . ILE A 1 95 ? 6.302 -0.725 -3.926 1.00 94.12 95 ILE A N 1
ATOM 758 C CA . ILE A 1 95 ? 6.856 -1.642 -2.918 1.00 94.12 95 ILE A CA 1
ATOM 759 C C . ILE A 1 95 ? 6.369 -1.246 -1.520 1.00 94.12 95 ILE A C 1
ATOM 761 O O . ILE A 1 95 ? 5.819 -2.084 -0.803 1.00 94.12 95 ILE A O 1
ATOM 765 N N . LEU A 1 96 ? 6.507 0.031 -1.147 1.00 94.62 96 LEU A N 1
ATOM 766 C CA . LEU A 1 96 ? 6.045 0.526 0.153 1.00 94.62 96 LEU A CA 1
ATOM 767 C C . LEU A 1 96 ? 4.543 0.313 0.352 1.00 94.62 96 LEU A C 1
ATOM 769 O O . LEU A 1 96 ? 4.126 -0.071 1.446 1.00 94.62 96 LEU A O 1
ATOM 773 N N . ASN A 1 97 ? 3.738 0.527 -0.689 1.00 92.88 97 ASN A N 1
ATOM 774 C CA . ASN A 1 97 ? 2.291 0.351 -0.620 1.00 92.88 97 ASN A CA 1
ATOM 775 C C . ASN A 1 97 ? 1.904 -1.125 -0.483 1.00 92.88 97 ASN A C 1
ATOM 777 O O . ASN A 1 97 ? 1.021 -1.466 0.298 1.00 92.88 97 ASN A O 1
ATOM 781 N N . THR A 1 98 ? 2.611 -2.009 -1.187 1.00 91.81 98 THR A N 1
ATOM 782 C CA . THR A 1 98 ? 2.412 -3.460 -1.094 1.00 91.81 98 THR A CA 1
ATOM 783 C C . THR A 1 98 ? 2.734 -3.956 0.314 1.00 91.81 98 THR A C 1
ATOM 785 O O . THR A 1 98 ? 1.916 -4.641 0.924 1.00 91.81 98 THR A O 1
ATOM 788 N N . ILE A 1 99 ? 3.884 -3.556 0.869 1.00 92.62 99 ILE A N 1
ATOM 789 C CA . ILE A 1 99 ? 4.295 -3.931 2.231 1.00 92.62 99 ILE A CA 1
ATOM 790 C C . ILE A 1 99 ? 3.320 -3.352 3.259 1.00 92.62 99 ILE A C 1
ATOM 792 O O . ILE A 1 99 ? 2.868 -4.071 4.146 1.00 92.62 99 ILE A O 1
ATOM 796 N N . SER A 1 100 ? 2.952 -2.075 3.126 1.00 88.81 100 SER A N 1
ATOM 797 C CA . SER A 1 100 ? 1.981 -1.422 4.012 1.00 88.81 100 SER A CA 1
ATOM 798 C C . SER A 1 100 ? 0.624 -2.119 3.977 1.00 88.81 100 SER A C 1
ATOM 800 O O . SER A 1 100 ? 0.066 -2.420 5.029 1.00 88.81 100 SER A O 1
ATOM 802 N N . GLY A 1 101 ? 0.113 -2.424 2.783 1.00 87.31 101 GLY A N 1
ATOM 803 C CA . GLY A 1 101 ? -1.137 -3.154 2.603 1.00 87.31 101 GLY A CA 1
ATOM 804 C C . GLY A 1 101 ? -1.090 -4.540 3.246 1.00 87.31 101 GLY A C 1
ATOM 805 O O . GLY A 1 101 ? -1.999 -4.889 3.997 1.00 87.31 101 GLY A O 1
ATOM 806 N N . LEU A 1 102 ? 0.006 -5.280 3.048 1.00 88.12 102 LEU A N 1
ATOM 807 C CA . LEU A 1 102 ? 0.212 -6.606 3.638 1.00 88.12 102 LEU A CA 1
ATOM 808 C C . LEU A 1 102 ? 0.277 -6.551 5.175 1.00 88.12 102 LEU A C 1
ATOM 810 O O . LEU A 1 102 ? -0.372 -7.343 5.854 1.00 88.12 102 LEU A O 1
ATOM 814 N N . LEU A 1 103 ? 1.013 -5.583 5.733 1.00 86.19 103 LEU A N 1
ATOM 815 C CA . LEU A 1 103 ? 1.120 -5.372 7.182 1.00 86.19 103 LEU A CA 1
ATOM 816 C C . LEU A 1 103 ? -0.221 -4.975 7.807 1.00 86.19 103 LEU A C 1
ATOM 818 O O . LEU A 1 103 ? -0.542 -5.411 8.913 1.00 86.19 103 LEU A O 1
ATOM 822 N N . LEU A 1 104 ? -1.007 -4.150 7.115 1.00 83.12 104 LEU A N 1
ATOM 823 C CA . LEU A 1 104 ? -2.338 -3.754 7.571 1.00 83.12 104 LEU A CA 1
ATOM 824 C C . LEU A 1 104 ? -3.327 -4.925 7.526 1.00 83.12 104 LEU A C 1
ATOM 826 O O . LEU A 1 104 ? -4.172 -5.026 8.413 1.00 83.12 104 LEU A O 1
ATOM 830 N N . MET A 1 105 ? -3.202 -5.823 6.544 1.00 79.94 105 MET A N 1
ATOM 831 C CA . MET A 1 105 ? -3.967 -7.073 6.488 1.00 79.94 105 MET A CA 1
ATOM 832 C C . MET A 1 105 ? -3.582 -8.013 7.639 1.00 79.94 105 MET A C 1
ATOM 834 O O . MET A 1 105 ? -4.453 -8.426 8.401 1.00 79.94 105 MET A O 1
ATOM 838 N N . GLY A 1 106 ? -2.283 -8.249 7.853 1.00 68.06 106 GLY A N 1
ATOM 839 C CA . GLY A 1 106 ? -1.789 -9.149 8.903 1.00 68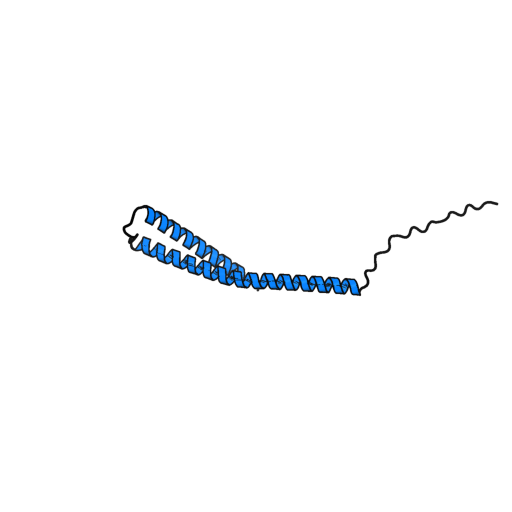.06 106 GLY A CA 1
ATOM 840 C C . GLY A 1 106 ? -2.080 -8.683 10.335 1.00 68.06 106 GLY A C 1
ATOM 841 O O . GLY A 1 106 ? -2.182 -9.505 11.236 1.00 68.06 106 GLY A O 1
ATOM 842 N N . ARG A 1 107 ? -2.272 -7.379 10.581 1.00 63.59 107 ARG A N 1
ATOM 843 C CA . ARG A 1 107 ? -2.729 -6.874 11.895 1.00 63.59 107 ARG A CA 1
ATOM 844 C C . ARG A 1 107 ? -4.239 -6.998 12.108 1.00 63.59 107 ARG A C 1
ATOM 846 O O . ARG A 1 107 ? -4.687 -6.845 13.241 1.00 63.59 107 ARG A O 1
ATOM 853 N N . GLY A 1 108 ? -5.013 -7.242 11.051 1.00 56.59 108 GLY A N 1
ATOM 854 C CA . GLY A 1 108 ? -6.456 -7.463 11.136 1.00 56.59 108 GLY A CA 1
ATOM 855 C C . GLY A 1 108 ? -6.835 -8.853 11.654 1.00 56.59 108 GLY A C 1
ATOM 856 O O . GLY A 1 108 ? -7.914 -8.992 12.221 1.00 56.59 108 GLY A O 1
ATOM 857 N N . GLU A 1 109 ? -5.950 -9.844 11.500 1.00 51.94 109 GLU A N 1
ATOM 858 C CA . GLU A 1 109 ? -6.231 -11.268 11.762 1.00 51.94 109 GLU A CA 1
ATOM 859 C C . GLU A 1 109 ? -5.709 -11.791 13.118 1.00 51.94 109 GLU A C 1
ATOM 861 O O . GLU A 1 109 ? -6.047 -12.897 13.514 1.00 51.94 109 GLU A O 1
ATOM 866 N N . VAL A 1 110 ? -4.900 -11.025 13.862 1.00 48.91 110 VAL A N 1
ATOM 867 C CA . VAL A 1 110 ? -4.163 -11.531 15.052 1.00 48.91 110 VAL A CA 1
ATOM 868 C C . VAL A 1 110 ? -4.939 -11.394 16.383 1.00 48.91 110 VAL A C 1
ATOM 870 O O . VAL A 1 110 ? -4.401 -11.661 17.450 1.00 48.91 110 VAL A O 1
ATOM 873 N N . GLU A 1 111 ? -6.221 -11.024 16.360 1.00 42.88 111 GLU A N 1
ATOM 874 C CA . GLU A 1 111 ? -7.091 -11.076 17.552 1.00 42.88 111 GLU A CA 1
ATOM 875 C C . GLU A 1 111 ? -8.386 -11.850 17.253 1.00 42.88 111 GLU A C 1
ATOM 877 O O . GLU A 1 111 ? -9.477 -11.270 17.251 1.00 42.88 111 GLU A O 1
ATOM 882 N N . GLU A 1 112 ? -8.261 -13.156 17.007 1.00 39.28 112 GLU A N 1
ATOM 883 C CA . GLU A 1 112 ? -9.307 -14.142 17.330 1.00 39.28 112 GLU A CA 1
ATOM 884 C C . GLU A 1 112 ? -8.824 -15.092 18.430 1.00 39.28 112 GLU A C 1
ATOM 886 O O . GLU A 1 112 ? -7.686 -15.605 18.322 1.00 39.28 112 GLU A O 1
#

Solvent-accessible surface area (backbone atoms only — not comparable to full-atom values): 6353 Å² total; per-residue (Å²): 142,83,83,84,78,77,80,78,75,80,80,75,67,85,69,78,80,77,71,54,71,68,61,55,50,54,52,51,52,51,50,48,49,53,51,48,53,50,49,50,54,52,51,52,51,49,55,53,46,48,54,50,15,54,49,37,20,53,55,9,48,50,34,31,53,55,34,46,47,30,63,72,69,66,55,56,66,98,56,61,79,66,49,58,56,50,39,53,51,43,28,52,50,10,48,52,30,27,52,50,10,49,54,48,45,59,67,70,66,76,83,122

Mean predicted aligned error: 16.54 Å

Secondary structure (DSSP, 8-state):
--------------------HHHHHHHHHHHHHHHHHHHHHHHHHHHHHHHHHHHHHHHHHHHHHHHHHHHHTT---S-HHHHHHHHHHHHHHHHHHHHHHHHHHHTTSS--

pLDDT: mean 70.22, std 17.11, range [39.28, 95.06]

Nearest PDB structures (foldseek):
  2f1m-assembly2_D  TM=7.169E-01  e=3.809E+00  Escherichia coli
  6h2f-assembly1_H  TM=4.787E-01  e=1.038E+00  Aeromonas hydrophila subsp. hydrophila AL09-71
  6grj-assembly1_E  TM=4.829E-01  e=1.395E+00  Aeromonas hydrophila

Sequence (112 aa):
MGEERKEEIPVVLPGRIKVPPERERKRREEEVRRKEERRGVIRAARGVGVVLSGLTFTVGLLLVLVSGYFIYTGRTLDLTDRMDLLNILLLFLGILNTISGLLLMGRGEVEE